Protein AF-A0A1Y4GI87-F1 (afdb_monomer_lite)

Structure (mmCIF, N/CA/C/O backbone):
data_AF-A0A1Y4GI87-F1
#
_entry.id   AF-A0A1Y4GI87-F1
#
loop_
_atom_site.group_PDB
_atom_site.id
_atom_site.type_symbol
_atom_site.label_atom_id
_atom_site.label_alt_id
_atom_site.label_comp_id
_atom_site.label_asym_id
_atom_site.label_entity_id
_atom_site.label_seq_id
_atom_site.pdbx_PDB_ins_code
_atom_site.Cartn_x
_atom_site.Cartn_y
_atom_site.Cartn_z
_atom_site.occupancy
_atom_site.B_iso_or_equiv
_atom_site.auth_seq_id
_atom_site.auth_comp_id
_atom_site.auth_asym_id
_atom_site.auth_atom_id
_atom_site.pdbx_PDB_model_num
ATOM 1 N N . MET A 1 1 ? 3.270 9.622 5.397 1.00 41.66 1 MET A N 1
ATOM 2 C CA . MET A 1 1 ? 4.697 9.479 5.051 1.00 41.66 1 MET A CA 1
ATOM 3 C C . MET A 1 1 ? 4.904 8.018 4.703 1.00 41.66 1 MET A C 1
ATOM 5 O O . MET A 1 1 ? 4.456 7.186 5.482 1.00 41.66 1 MET A O 1
ATOM 9 N N . GLY A 1 2 ? 5.412 7.729 3.503 1.00 67.06 2 GLY A N 1
ATOM 10 C CA . GLY A 1 2 ? 5.693 6.365 3.038 1.00 67.06 2 GLY A CA 1
ATOM 11 C C . GLY A 1 2 ? 7.068 5.873 3.498 1.00 67.06 2 GLY A C 1
ATOM 12 O O . GLY A 1 2 ? 7.765 6.588 4.218 1.00 67.06 2 GLY A O 1
ATOM 13 N N . LEU A 1 3 ? 7.446 4.663 3.084 1.00 79.88 3 LEU A N 1
ATOM 14 C CA . LEU A 1 3 ? 8.786 4.113 3.308 1.00 79.88 3 LEU A CA 1
ATOM 15 C C . LEU A 1 3 ? 9.835 4.938 2.546 1.00 79.88 3 LEU A C 1
ATOM 17 O O . LEU A 1 3 ? 9.599 5.334 1.406 1.00 79.88 3 LEU A O 1
ATOM 21 N N . SER A 1 4 ? 10.995 5.187 3.157 1.00 90.56 4 SER A N 1
ATOM 22 C CA . SER A 1 4 ? 12.148 5.744 2.434 1.00 90.56 4 SER A CA 1
ATOM 23 C C . SER A 1 4 ? 12.842 4.675 1.582 1.00 90.56 4 SER A C 1
ATOM 25 O O . SER A 1 4 ? 12.773 3.486 1.896 1.00 90.56 4 SER A O 1
ATOM 27 N N . GLN A 1 5 ? 13.582 5.091 0.547 1.00 89.06 5 GLN A N 1
ATOM 28 C CA . GLN A 1 5 ? 14.381 4.182 -0.293 1.00 89.06 5 GLN A CA 1
ATOM 29 C C . GLN A 1 5 ? 15.368 3.337 0.530 1.00 89.06 5 GLN A C 1
ATOM 31 O O . GLN A 1 5 ? 15.582 2.167 0.225 1.00 89.06 5 GLN A O 1
ATOM 36 N N . THR A 1 6 ? 15.953 3.910 1.590 1.00 91.69 6 THR A N 1
ATOM 37 C CA . THR A 1 6 ? 16.860 3.191 2.498 1.00 91.69 6 THR A CA 1
ATOM 38 C C . THR A 1 6 ? 16.131 2.071 3.228 1.00 91.69 6 THR A C 1
ATOM 40 O O . THR A 1 6 ? 16.576 0.931 3.187 1.00 91.69 6 THR A O 1
ATOM 43 N N . GLN A 1 7 ? 14.978 2.377 3.828 1.00 88.25 7 GLN A N 1
ATOM 44 C CA . GLN A 1 7 ? 14.168 1.393 4.553 1.00 88.25 7 GLN A CA 1
ATOM 45 C C . GLN A 1 7 ? 13.640 0.300 3.622 1.00 88.25 7 GLN A C 1
ATOM 47 O O . GLN A 1 7 ? 13.642 -0.872 3.981 1.00 88.25 7 GLN A O 1
ATOM 52 N N . LEU A 1 8 ? 13.211 0.668 2.411 1.00 89.50 8 LEU A N 1
ATOM 53 C CA . LEU A 1 8 ? 12.772 -0.302 1.412 1.00 89.50 8 LEU A CA 1
ATOM 54 C C . LEU A 1 8 ? 13.924 -1.226 0.992 1.00 89.50 8 LEU A C 1
ATOM 56 O O . LEU A 1 8 ? 13.728 -2.433 0.870 1.00 89.50 8 LEU A O 1
ATOM 60 N N . GLY A 1 9 ? 15.128 -0.668 0.837 1.00 90.88 9 GLY A N 1
ATOM 61 C CA . GLY A 1 9 ? 16.345 -1.430 0.581 1.00 90.88 9 GLY A CA 1
ATOM 62 C C . GLY A 1 9 ? 16.645 -2.435 1.692 1.00 90.88 9 GLY A C 1
ATOM 63 O O . GLY A 1 9 ? 16.807 -3.620 1.413 1.00 90.88 9 GLY A O 1
ATOM 64 N N . GLU A 1 10 ? 16.629 -1.984 2.948 1.00 91.25 10 GLU A N 1
ATOM 65 C CA . GLU A 1 10 ? 16.856 -2.825 4.130 1.00 91.25 10 GLU A CA 1
ATOM 66 C C . GLU A 1 10 ? 15.857 -3.988 4.218 1.00 91.25 10 GLU A C 1
ATOM 68 O O . GLU A 1 10 ? 16.267 -5.131 4.417 1.00 91.25 10 GLU A O 1
ATOM 73 N N . ILE A 1 11 ? 14.562 -3.727 3.999 1.00 88.38 11 ILE A N 1
ATOM 74 C CA . ILE A 1 11 ? 13.509 -4.758 4.018 1.00 88.38 11 ILE A CA 1
ATOM 75 C C . ILE A 1 11 ? 13.725 -5.800 2.910 1.00 88.38 11 ILE A C 1
ATOM 77 O O . ILE A 1 11 ? 13.496 -6.992 3.117 1.00 88.38 11 ILE A O 1
ATOM 81 N N . LEU A 1 12 ? 14.162 -5.363 1.728 1.00 88.56 12 LEU A N 1
ATOM 82 C CA . LEU A 1 12 ? 14.378 -6.231 0.568 1.00 88.56 12 LEU A CA 1
ATOM 83 C C . LEU A 1 12 ? 15.759 -6.903 0.556 1.00 88.56 12 LEU A C 1
ATOM 85 O O . LEU A 1 12 ? 16.026 -7.711 -0.333 1.00 88.56 12 LEU A O 1
ATOM 89 N N . GLY A 1 13 ? 16.634 -6.591 1.518 1.00 91.25 13 GLY A N 1
ATOM 90 C CA . GLY A 1 13 ? 18.013 -7.082 1.538 1.00 91.25 13 GLY A CA 1
ATOM 91 C C . GLY A 1 13 ? 18.863 -6.526 0.390 1.00 91.25 13 GLY A C 1
ATOM 92 O O . GLY A 1 13 ? 19.770 -7.199 -0.093 1.00 91.25 13 GLY A O 1
ATOM 93 N N . THR A 1 14 ? 18.558 -5.312 -0.071 1.00 91.62 14 THR A N 1
ATOM 94 C CA . THR A 1 14 ? 19.268 -4.611 -1.148 1.00 91.62 14 THR A CA 1
ATOM 95 C C . THR A 1 14 ? 19.759 -3.237 -0.686 1.00 91.62 14 THR A C 1
ATOM 97 O O . THR A 1 14 ? 19.551 -2.822 0.451 1.00 91.62 14 THR A O 1
ATOM 100 N N . THR A 1 15 ? 20.440 -2.502 -1.564 1.00 93.06 15 THR A N 1
ATOM 101 C CA . THR A 1 15 ? 20.952 -1.161 -1.244 1.00 93.06 15 THR A CA 1
ATOM 102 C C . THR A 1 15 ? 19.967 -0.067 -1.651 1.00 93.06 15 THR A C 1
ATOM 104 O O . THR A 1 15 ? 19.242 -0.215 -2.635 1.00 93.06 15 THR A O 1
ATOM 107 N N . GLN A 1 16 ? 20.006 1.079 -0.961 1.00 94.50 16 GLN A N 1
ATOM 108 C CA . GLN A 1 16 ? 19.269 2.291 -1.355 1.00 94.50 16 GLN A CA 1
ATOM 109 C C . GLN A 1 16 ? 19.515 2.652 -2.832 1.00 94.50 16 GLN A C 1
ATOM 111 O O . GLN A 1 16 ? 18.583 2.985 -3.558 1.00 94.50 16 GLN A O 1
ATOM 116 N N . ASN A 1 17 ? 20.763 2.538 -3.298 1.00 94.19 17 ASN A N 1
ATOM 117 C CA . ASN A 1 17 ? 21.133 2.830 -4.682 1.00 94.19 17 ASN A CA 1
ATOM 118 C C . ASN A 1 17 ? 20.463 1.872 -5.682 1.00 94.19 17 ASN A C 1
ATOM 120 O O . ASN A 1 17 ? 20.106 2.281 -6.783 1.00 94.19 17 ASN A O 1
ATOM 124 N N . THR A 1 18 ? 20.262 0.605 -5.310 1.00 91.88 18 THR A N 1
ATOM 125 C CA . THR A 1 18 ? 19.517 -0.352 -6.140 1.00 91.88 18 THR A CA 1
ATOM 126 C C . THR A 1 18 ? 18.056 0.074 -6.278 1.00 91.88 18 THR A C 1
ATOM 128 O O . THR A 1 18 ? 17.543 0.106 -7.392 1.00 91.88 18 THR A O 1
ATOM 131 N N . VAL A 1 19 ? 17.418 0.477 -5.173 1.00 91.75 19 VAL A N 1
ATOM 132 C CA . VAL A 1 19 ? 16.037 0.991 -5.176 1.00 91.75 19 VAL A CA 1
ATOM 133 C C . VAL A 1 19 ? 15.923 2.249 -6.038 1.00 91.75 19 VAL A C 1
ATOM 135 O O . VAL A 1 19 ? 15.063 2.316 -6.909 1.00 91.75 19 VAL A O 1
ATOM 138 N N . TRP A 1 20 ? 16.846 3.203 -5.879 1.00 94.00 20 TRP A N 1
ATOM 139 C CA . TRP A 1 20 ?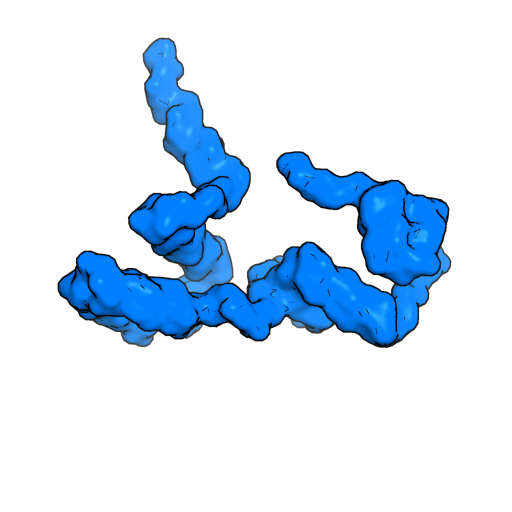 16.896 4.408 -6.710 1.00 94.00 20 TRP A CA 1
ATOM 140 C C . TRP A 1 20 ? 17.006 4.077 -8.206 1.00 94.00 20 TRP A C 1
ATOM 142 O O . TRP A 1 20 ? 16.341 4.696 -9.034 1.00 94.00 20 TRP A O 1
ATOM 152 N N . ARG A 1 21 ? 17.817 3.075 -8.573 1.00 93.00 21 ARG A N 1
ATOM 153 C CA . ARG A 1 21 ? 17.943 2.625 -9.969 1.00 93.00 21 ARG A CA 1
ATOM 154 C C . ARG A 1 21 ? 16.646 2.035 -10.516 1.00 93.00 21 ARG A C 1
ATOM 156 O O . ARG A 1 21 ? 16.383 2.242 -11.697 1.00 93.00 21 ARG A O 1
ATOM 163 N N . TRP A 1 22 ? 15.868 1.329 -9.695 1.00 92.50 22 TRP A N 1
ATOM 164 C CA . TRP A 1 22 ? 14.550 0.824 -10.087 1.00 92.50 22 TRP A CA 1
ATOM 165 C C . TRP A 1 22 ? 13.566 1.965 -10.340 1.00 92.50 22 TRP A C 1
ATOM 167 O O . TRP A 1 22 ? 12.915 1.983 -11.374 1.00 92.50 22 TRP A O 1
ATOM 177 N N . GLU A 1 23 ? 13.517 2.956 -9.449 1.00 87.50 23 GLU A N 1
ATOM 178 C CA . GLU A 1 23 ? 12.613 4.112 -9.574 1.00 87.50 23 GLU A CA 1
ATOM 179 C C . GLU A 1 23 ? 12.956 5.050 -10.742 1.00 87.50 23 GLU A C 1
ATOM 181 O O . GLU A 1 23 ? 12.132 5.861 -11.146 1.00 87.50 23 GLU A O 1
ATOM 186 N N . ASN A 1 24 ? 14.182 4.967 -11.263 1.00 90.31 24 ASN A N 1
ATOM 187 C CA . ASN A 1 24 ? 14.659 5.773 -12.390 1.00 90.31 24 ASN A CA 1
ATOM 188 C C . ASN A 1 24 ? 14.780 4.955 -13.688 1.00 90.31 24 ASN A C 1
ATOM 190 O O . ASN A 1 24 ? 15.544 5.346 -14.576 1.00 90.31 24 ASN A O 1
ATOM 194 N N . ASP A 1 25 ? 14.121 3.792 -13.764 1.00 87.69 25 ASP A N 1
ATOM 195 C CA . ASP A 1 25 ? 14.097 2.897 -14.931 1.00 87.69 25 ASP A CA 1
ATOM 196 C C . ASP A 1 25 ? 15.493 2.492 -15.443 1.00 87.69 25 ASP A C 1
ATOM 198 O O . ASP A 1 25 ? 15.699 2.173 -16.615 1.00 87.69 25 ASP A O 1
ATOM 202 N N . ARG A 1 26 ? 16.506 2.517 -14.568 1.00 91.56 26 ARG A N 1
ATOM 203 C CA . ARG A 1 26 ? 17.892 2.178 -14.931 1.00 91.56 26 ARG A CA 1
ATOM 204 C C . ARG A 1 26 ? 18.115 0.678 -14.957 1.00 91.56 26 ARG A C 1
ATOM 206 O O . ARG A 1 26 ? 18.953 0.197 -15.714 1.00 91.56 26 ARG A O 1
ATOM 213 N N . ILE A 1 27 ? 17.432 -0.031 -14.065 1.00 90.00 27 ILE A N 1
ATOM 214 C CA . ILE A 1 27 ? 17.486 -1.482 -13.897 1.00 90.00 27 ILE A CA 1
ATOM 215 C C . ILE A 1 27 ? 16.079 -1.937 -13.521 1.00 90.00 27 ILE A C 1
ATOM 217 O O . ILE A 1 27 ? 15.395 -1.249 -12.769 1.00 90.00 27 ILE A O 1
ATOM 221 N N . THR A 1 28 ? 15.665 -3.106 -13.993 1.00 87.94 28 THR A N 1
ATOM 222 C CA . THR A 1 28 ? 14.409 -3.732 -13.574 1.00 87.94 28 THR A CA 1
ATOM 223 C C . THR A 1 28 ? 14.686 -4.731 -12.444 1.00 87.94 28 THR A C 1
ATOM 225 O O . THR A 1 28 ? 15.641 -5.504 -12.558 1.00 87.94 28 THR A O 1
ATOM 228 N N . PRO A 1 29 ? 13.900 -4.738 -11.352 1.00 89.75 29 PRO A N 1
ATOM 229 C CA . PRO A 1 29 ? 13.992 -5.787 -10.339 1.00 89.75 29 PRO A CA 1
ATOM 230 C C . PRO A 1 29 ? 13.681 -7.166 -10.942 1.00 89.75 29 PRO A C 1
ATOM 232 O O . PRO A 1 29 ? 12.938 -7.277 -11.918 1.00 89.75 29 PRO A O 1
ATOM 235 N N . ASP A 1 30 ? 14.239 -8.222 -10.359 1.00 91.31 30 ASP A N 1
ATOM 236 C CA . ASP A 1 30 ? 13.869 -9.600 -10.685 1.00 91.31 30 ASP A CA 1
ATOM 237 C C . ASP A 1 30 ? 12.448 -9.931 -10.195 1.00 91.31 30 ASP A C 1
ATOM 239 O O . ASP A 1 30 ? 11.829 -9.170 -9.443 1.00 91.31 30 ASP A O 1
ATOM 243 N N . ASP A 1 31 ? 11.909 -11.065 -10.634 1.00 89.81 31 ASP A N 1
ATOM 244 C CA . ASP A 1 31 ? 10.511 -11.414 -10.385 1.00 89.81 31 ASP A CA 1
ATOM 245 C C . ASP A 1 31 ? 10.216 -11.708 -8.904 1.00 89.81 31 ASP A C 1
ATOM 247 O O . ASP A 1 31 ? 9.162 -11.302 -8.403 1.00 89.81 31 ASP A O 1
ATOM 251 N N . ASP A 1 32 ? 11.158 -12.304 -8.164 1.00 89.88 32 ASP A N 1
ATOM 252 C CA . ASP A 1 32 ? 11.040 -12.485 -6.712 1.00 89.88 32 ASP A CA 1
ATOM 253 C C . ASP A 1 32 ? 11.011 -11.133 -5.989 1.00 89.88 32 ASP A C 1
ATOM 255 O O . ASP A 1 32 ? 10.199 -10.905 -5.084 1.00 89.88 32 ASP A O 1
ATOM 259 N N . THR A 1 33 ? 11.857 -10.193 -6.412 1.00 92.12 33 THR A N 1
ATOM 260 C CA . THR A 1 33 ? 11.863 -8.829 -5.878 1.00 92.12 33 THR A CA 1
ATOM 261 C C . THR A 1 33 ? 10.565 -8.085 -6.200 1.00 92.12 33 THR A C 1
ATOM 263 O O . THR A 1 33 ? 10.011 -7.431 -5.315 1.00 92.12 33 THR A O 1
ATOM 266 N N . LYS A 1 34 ? 10.014 -8.216 -7.415 1.00 89.69 34 LYS A N 1
ATOM 267 C CA . LYS A 1 34 ? 8.701 -7.640 -7.773 1.00 89.69 34 LYS A CA 1
ATOM 268 C C . LYS A 1 34 ? 7.574 -8.204 -6.908 1.00 89.69 34 LYS A C 1
ATOM 270 O O . LYS A 1 34 ? 6.702 -7.451 -6.477 1.00 89.69 34 LYS A O 1
ATOM 275 N N . LEU A 1 35 ? 7.588 -9.506 -6.615 1.00 87.81 35 LEU A N 1
ATOM 276 C CA . LEU A 1 35 ? 6.604 -10.133 -5.728 1.00 87.81 35 LEU A CA 1
ATOM 277 C C . LEU A 1 35 ? 6.670 -9.561 -4.309 1.00 87.81 35 LEU A C 1
ATOM 279 O O . LEU A 1 35 ? 5.630 -9.223 -3.739 1.00 87.81 35 LEU A O 1
ATOM 283 N N . LYS A 1 36 ? 7.878 -9.398 -3.762 1.00 87.56 36 LYS A N 1
ATOM 284 C CA . LYS A 1 36 ? 8.084 -8.795 -2.437 1.00 87.56 36 LYS A CA 1
ATOM 285 C C . LYS A 1 36 ? 7.681 -7.323 -2.413 1.00 87.56 36 LYS A C 1
ATOM 287 O O . LYS A 1 36 ? 7.004 -6.896 -1.484 1.00 87.56 36 LYS A O 1
ATOM 292 N N . LEU A 1 37 ? 8.035 -6.557 -3.447 1.00 87.62 37 LEU A N 1
ATOM 293 C CA . LEU A 1 37 ? 7.604 -5.165 -3.609 1.00 87.62 37 LEU A CA 1
ATOM 294 C C . LEU A 1 37 ? 6.079 -5.056 -3.610 1.00 87.62 37 LEU A C 1
ATOM 296 O O . LEU A 1 37 ? 5.525 -4.233 -2.887 1.00 87.62 37 LEU A O 1
ATOM 300 N N . ALA A 1 38 ? 5.398 -5.925 -4.359 1.00 85.25 38 ALA A N 1
ATOM 301 C CA . ALA A 1 38 ? 3.942 -5.954 -4.422 1.00 85.25 38 ALA A CA 1
ATOM 302 C C . ALA A 1 38 ? 3.319 -6.211 -3.040 1.00 85.25 38 ALA A C 1
ATOM 304 O O . ALA A 1 38 ? 2.344 -5.563 -2.671 1.00 85.25 38 ALA A O 1
ATOM 305 N N . GLN A 1 39 ? 3.913 -7.101 -2.242 1.00 82.06 39 GLN A N 1
ATOM 306 C CA . GLN A 1 39 ? 3.470 -7.372 -0.872 1.00 82.06 39 GLN A CA 1
ATOM 307 C C . GLN A 1 39 ? 3.719 -6.189 0.074 1.00 82.06 39 GLN A C 1
ATOM 309 O O . GLN A 1 39 ? 2.808 -5.781 0.788 1.00 82.06 39 GLN A O 1
ATOM 314 N N . ILE A 1 40 ? 4.925 -5.611 0.06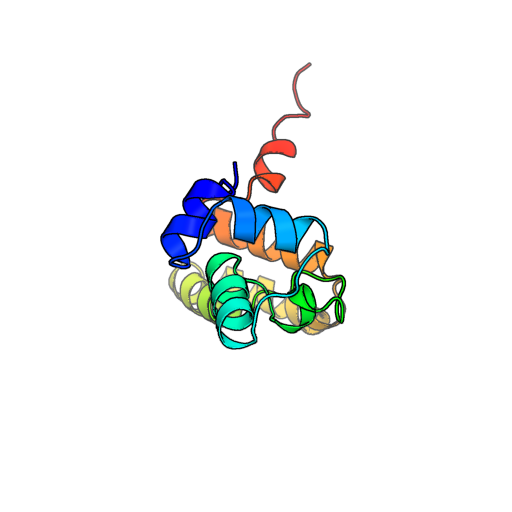2 1.00 82.81 40 ILE A N 1
ATOM 315 C CA . ILE A 1 40 ? 5.311 -4.491 0.942 1.00 82.81 40 ILE A CA 1
ATOM 316 C C . ILE A 1 40 ? 4.464 -3.248 0.653 1.00 82.81 40 ILE A C 1
ATOM 318 O O . ILE A 1 40 ? 4.035 -2.553 1.573 1.00 82.81 40 ILE A O 1
ATOM 322 N N . LEU A 1 41 ? 4.220 -2.972 -0.628 1.00 80.62 41 LEU A N 1
ATOM 323 C CA . LEU A 1 41 ? 3.441 -1.823 -1.085 1.00 80.62 41 LEU A CA 1
ATOM 324 C C . LEU A 1 41 ? 1.933 -2.112 -1.121 1.00 80.62 41 LEU A C 1
ATOM 326 O O . LEU A 1 41 ? 1.148 -1.201 -1.370 1.00 80.62 41 LEU A O 1
ATOM 330 N N . ASN A 1 42 ? 1.528 -3.356 -0.841 1.00 73.88 42 ASN A N 1
ATOM 331 C CA . ASN A 1 42 ? 0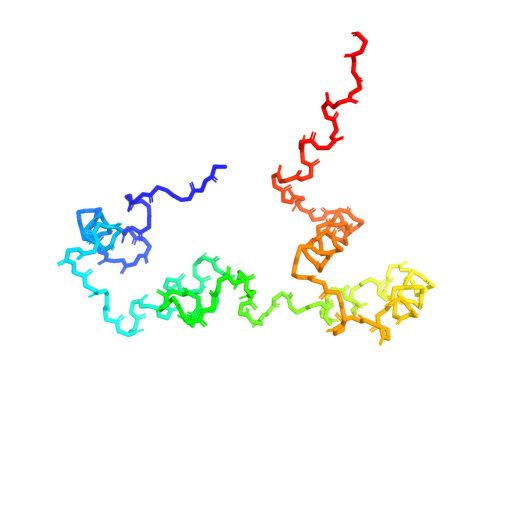.149 -3.836 -0.884 1.00 73.88 42 ASN A CA 1
ATOM 332 C C . ASN A 1 42 ? -0.558 -3.534 -2.224 1.00 73.88 42 ASN A C 1
ATOM 334 O O . ASN A 1 42 ? -1.702 -3.080 -2.264 1.00 73.88 42 ASN A O 1
ATOM 338 N N . VAL A 1 43 ? 0.136 -3.796 -3.331 1.00 78.25 43 VAL A N 1
ATOM 339 C CA . VAL A 1 43 ? -0.343 -3.622 -4.712 1.00 78.25 43 VAL A CA 1
ATOM 340 C C . VAL A 1 43 ? -0.254 -4.937 -5.480 1.00 78.25 43 VAL A C 1
ATOM 342 O O . VAL A 1 43 ? 0.375 -5.899 -5.036 1.00 78.25 43 VAL A O 1
ATOM 345 N N . SER A 1 44 ? -0.889 -5.012 -6.647 1.00 80.81 44 SER A N 1
ATOM 346 C CA . SER A 1 44 ? -0.705 -6.148 -7.548 1.00 80.81 44 SER A CA 1
ATOM 347 C C . SER A 1 44 ? 0.655 -6.080 -8.256 1.00 80.81 44 SER A C 1
ATOM 349 O O . SER A 1 44 ? 1.222 -5.011 -8.471 1.00 80.81 44 SER A O 1
ATOM 351 N N . VAL A 1 45 ? 1.192 -7.238 -8.651 1.00 83.56 45 VAL A N 1
ATOM 352 C CA . VAL A 1 45 ? 2.401 -7.275 -9.495 1.00 83.56 45 VAL A CA 1
ATOM 353 C C . VAL A 1 45 ? 2.113 -6.651 -10.866 1.00 83.56 45 VAL A C 1
ATOM 355 O O . VAL A 1 45 ? 2.966 -5.954 -11.397 1.00 83.56 45 VAL A O 1
ATOM 358 N N . ALA A 1 46 ? 0.893 -6.824 -11.386 1.00 79.44 46 ALA A N 1
ATOM 359 C CA . ALA A 1 46 ? 0.430 -6.186 -12.620 1.00 79.44 46 ALA A CA 1
ATOM 360 C C . ALA A 1 46 ? 0.500 -4.649 -12.545 1.00 79.44 46 ALA A C 1
ATOM 362 O O . ALA A 1 46 ? 0.941 -4.011 -13.495 1.00 79.44 46 ALA A O 1
ATOM 363 N N . TYR A 1 47 ? 0.158 -4.060 -11.391 1.00 79.75 47 TYR A N 1
ATOM 364 C CA . TYR A 1 47 ? 0.332 -2.625 -11.144 1.00 79.75 47 TYR A CA 1
ATOM 365 C C . TYR A 1 47 ? 1.812 -2.214 -11.211 1.00 79.75 47 TYR A C 1
ATOM 367 O O . TYR A 1 47 ? 2.151 -1.237 -11.868 1.00 79.75 47 TYR A O 1
ATOM 375 N N . LEU A 1 48 ? 2.722 -2.991 -10.607 1.00 82.19 48 LEU A N 1
ATOM 376 C CA . LEU A 1 48 ? 4.168 -2.722 -10.698 1.00 82.19 48 LEU A CA 1
ATOM 377 C C . LEU A 1 48 ? 4.727 -2.861 -12.120 1.00 82.19 48 LEU A C 1
ATOM 379 O O . LEU A 1 48 ? 5.749 -2.260 -12.433 1.00 82.19 48 LEU A O 1
ATOM 383 N N . MET A 1 49 ? 4.087 -3.673 -12.959 1.00 82.38 49 MET A N 1
ATOM 384 C CA . MET A 1 49 ? 4.468 -3.872 -14.358 1.00 82.38 49 MET A CA 1
ATOM 385 C C . MET A 1 49 ? 3.838 -2.841 -15.307 1.00 82.38 49 MET A C 1
ATOM 387 O O . MET A 1 49 ? 4.142 -2.862 -16.495 1.00 82.38 49 MET A O 1
ATOM 391 N N . GLY A 1 50 ? 2.989 -1.938 -14.804 1.00 75.75 50 GLY A N 1
ATOM 392 C CA . GLY A 1 50 ? 2.298 -0.942 -15.625 1.00 75.75 50 GLY A CA 1
ATOM 393 C C . GLY A 1 50 ? 1.163 -1.520 -16.476 1.00 75.75 50 GLY A C 1
ATOM 394 O O . GLY A 1 50 ? 0.701 -0.866 -17.403 1.00 75.75 50 GLY A O 1
ATOM 395 N N . GLU A 1 51 ? 0.698 -2.738 -16.178 1.00 70.12 51 GLU A N 1
ATOM 396 C CA . GLU A 1 51 ? -0.438 -3.358 -16.877 1.00 70.12 51 GLU A CA 1
ATOM 397 C C . GLU A 1 51 ? -1.794 -2.846 -16.365 1.00 70.12 51 GLU A C 1
ATOM 399 O O . GLU A 1 51 ? -2.833 -3.126 -16.962 1.00 70.12 51 GLU A O 1
ATOM 404 N N . ASN A 1 52 ? -1.807 -2.113 -15.247 1.00 60.38 52 ASN A N 1
ATOM 405 C CA . ASN A 1 52 ? -3.018 -1.570 -14.646 1.00 60.38 52 ASN A CA 1
ATOM 406 C C . ASN A 1 52 ? -2.712 -0.242 -13.930 1.00 60.38 52 ASN A C 1
ATOM 408 O O . ASN A 1 52 ? -1.890 -0.228 -13.017 1.00 60.38 52 ASN A O 1
ATOM 412 N N . ASP A 1 53 ? -3.395 0.848 -14.296 1.00 56.34 53 ASP A N 1
ATOM 413 C CA . ASP A 1 53 ? -3.250 2.170 -13.645 1.00 56.34 53 ASP A CA 1
ATOM 414 C C . ASP A 1 53 ? -3.919 2.227 -12.261 1.00 56.34 53 ASP A C 1
ATOM 416 O O . ASP A 1 53 ? -3.710 3.148 -11.467 1.00 56.34 53 ASP A O 1
ATOM 420 N N . SER A 1 54 ? -4.743 1.228 -11.954 1.00 50.38 54 SER A N 1
ATOM 421 C CA . SER A 1 54 ? -5.467 1.140 -10.697 1.00 50.38 54 SER A CA 1
ATOM 422 C C . SER A 1 54 ? -4.644 0.413 -9.638 1.00 50.38 54 SER A C 1
ATOM 424 O O . SER A 1 54 ? -4.207 -0.724 -9.840 1.00 50.38 54 SER A O 1
ATOM 426 N N . LEU A 1 55 ? -4.477 1.052 -8.474 1.00 56.31 55 LEU A N 1
ATOM 427 C CA . LEU A 1 55 ? -3.960 0.449 -7.241 1.00 56.31 55 LEU A CA 1
ATOM 428 C C . LEU A 1 55 ? -4.943 -0.619 -6.738 1.00 56.31 55 LEU A C 1
ATOM 430 O O . LEU A 1 55 ? -5.587 -0.442 -5.707 1.00 56.31 55 LEU A O 1
ATOM 434 N N . THR A 1 56 ? -5.097 -1.728 -7.457 1.00 51.28 56 THR A N 1
ATOM 435 C CA . THR A 1 56 ? -5.876 -2.870 -6.984 1.00 51.28 56 THR A CA 1
ATOM 436 C C . THR A 1 56 ? -5.062 -3.543 -5.879 1.00 51.28 56 THR A C 1
ATOM 438 O O . THR A 1 56 ? -3.998 -4.104 -6.185 1.00 51.28 56 THR A O 1
ATOM 441 N N . PRO A 1 57 ? -5.494 -3.500 -4.606 1.00 54.31 57 PRO A N 1
ATOM 442 C CA . PRO A 1 57 ? -4.777 -4.183 -3.542 1.00 54.31 57 PRO A CA 1
ATOM 443 C C . PRO A 1 57 ? -4.779 -5.680 -3.848 1.00 54.31 57 PRO A C 1
ATOM 445 O O . PRO A 1 57 ? -5.835 -6.258 -4.121 1.00 54.31 57 PRO A O 1
ATOM 448 N N . LYS A 1 58 ? -3.605 -6.321 -3.834 1.00 44.50 58 LYS A N 1
ATOM 449 C CA . LYS A 1 58 ? -3.521 -7.778 -3.979 1.00 44.50 58 LYS A CA 1
ATOM 450 C C . LYS A 1 58 ? -4.205 -8.390 -2.753 1.00 44.50 58 LYS A C 1
ATOM 452 O O . LYS A 1 58 ? -3.878 -8.032 -1.627 1.00 44.50 58 LYS A O 1
ATOM 457 N N . GLY A 1 59 ? -5.215 -9.225 -2.992 1.00 56.91 59 GLY A N 1
ATOM 458 C CA . GLY A 1 59 ? -6.134 -9.720 -1.968 1.00 56.91 59 GLY A CA 1
ATOM 459 C C . GLY A 1 59 ? -5.438 -10.253 -0.713 1.00 56.91 59 GLY A C 1
ATOM 460 O O . GLY A 1 59 ? -4.657 -11.191 -0.797 1.00 56.91 59 GLY A O 1
ATOM 461 N N . GLU A 1 60 ? -5.771 -9.620 0.414 1.00 44.44 60 GLU A N 1
ATOM 462 C CA . GLU A 1 60 ? -5.843 -10.165 1.786 1.00 44.44 60 GLU A CA 1
ATOM 463 C C . GLU A 1 60 ? -6.419 -9.118 2.771 1.00 44.44 60 GLU A C 1
ATOM 465 O O . GLU A 1 60 ? -6.940 -9.471 3.829 1.00 44.44 60 GLU A O 1
ATOM 470 N N . ASN A 1 61 ? -6.498 -7.847 2.350 1.00 51.28 61 ASN A N 1
ATOM 471 C CA . ASN A 1 61 ? -7.481 -6.866 2.835 1.00 51.28 61 ASN A CA 1
ATOM 472 C C . ASN A 1 61 ? -8.761 -6.907 1.981 1.00 51.28 61 ASN A C 1
ATOM 474 O O . ASN A 1 61 ? -9.272 -5.872 1.555 1.00 51.28 61 ASN A O 1
ATOM 478 N N . SER A 1 62 ? -9.235 -8.113 1.651 1.00 59.47 62 SER A N 1
ATOM 479 C CA . SER A 1 62 ? -10.448 -8.283 0.856 1.00 59.47 62 SER A CA 1
ATOM 480 C C . SER A 1 62 ? -11.605 -7.617 1.585 1.00 59.47 62 SER A C 1
ATOM 482 O O . SER A 1 62 ? -11.812 -7.852 2.777 1.00 59.47 62 SER A O 1
ATOM 484 N N . ILE A 1 63 ? -12.370 -6.806 0.866 1.00 60.66 63 ILE A N 1
ATOM 485 C CA . ILE A 1 63 ? -13.613 -6.204 1.354 1.00 60.66 63 ILE A CA 1
ATOM 486 C C . ILE A 1 63 ? -14.495 -7.262 2.034 1.00 60.66 63 ILE A C 1
ATOM 488 O O . ILE A 1 63 ? -15.113 -6.965 3.045 1.00 60.66 63 ILE A O 1
ATOM 492 N N . ASP A 1 64 ? -14.460 -8.519 1.579 1.00 62.09 64 ASP A N 1
ATOM 493 C CA . ASP A 1 64 ? -15.101 -9.675 2.221 1.00 62.09 64 ASP A CA 1
ATOM 494 C C . ASP A 1 64 ? -14.707 -9.905 3.683 1.00 62.09 64 ASP A C 1
ATOM 496 O O . ASP A 1 64 ? -15.559 -10.206 4.522 1.00 62.09 64 ASP A O 1
ATOM 500 N N . LYS A 1 65 ? -13.425 -9.744 4.020 1.00 65.69 65 LYS A N 1
ATOM 501 C CA . LYS A 1 65 ? -12.931 -9.877 5.393 1.00 65.69 65 LYS A CA 1
ATOM 502 C C . LYS A 1 65 ? -13.441 -8.724 6.252 1.00 65.69 65 LYS A C 1
ATOM 504 O O . LYS A 1 65 ? -13.920 -8.947 7.358 1.00 65.69 65 LYS A O 1
ATOM 509 N N . MET A 1 66 ? -13.429 -7.509 5.707 1.00 66.12 66 MET A N 1
ATOM 510 C CA . MET A 1 66 ? -13.934 -6.323 6.400 1.00 66.12 66 MET A CA 1
ATOM 511 C C . MET A 1 66 ? -15.467 -6.339 6.550 1.00 66.12 66 MET A C 1
ATOM 513 O O . MET A 1 66 ? -15.989 -5.929 7.580 1.00 66.12 66 MET A O 1
ATOM 517 N N . LEU A 1 67 ? -16.193 -6.867 5.560 1.00 65.25 67 LEU A N 1
ATOM 518 C CA . LEU A 1 67 ? -17.637 -7.113 5.609 1.00 65.25 67 LEU A CA 1
ATOM 519 C C . LEU A 1 67 ? -17.982 -8.179 6.648 1.00 65.25 67 LEU A C 1
ATOM 521 O O . LEU A 1 67 ? -18.972 -8.039 7.359 1.00 65.25 67 LEU A O 1
ATOM 525 N N . SER A 1 68 ? -17.167 -9.230 6.755 1.00 67.31 68 SER A N 1
ATOM 526 C CA . SER A 1 68 ? -17.347 -10.277 7.766 1.00 67.31 68 SER A CA 1
ATOM 527 C C . SER A 1 68 ? -17.147 -9.733 9.183 1.00 67.31 68 SER A C 1
ATOM 529 O O . SER A 1 68 ? -17.895 -10.094 10.086 1.00 67.31 68 SER A O 1
ATOM 531 N N . GLU A 1 69 ? -16.185 -8.830 9.378 1.00 66.44 69 GLU A N 1
ATOM 532 C CA . GLU A 1 69 ? -15.952 -8.148 10.657 1.00 66.44 69 GLU A CA 1
ATOM 533 C C . GLU A 1 69 ? -17.050 -7.124 10.977 1.00 66.44 69 GLU A C 1
ATOM 535 O O . GLU A 1 69 ? -17.580 -7.122 12.086 1.00 66.44 69 GLU A O 1
ATOM 540 N N . LEU A 1 70 ? -17.461 -6.302 10.004 1.00 68.44 70 LEU A N 1
ATOM 541 C CA . LEU A 1 70 ? -18.603 -5.399 10.165 1.00 68.44 70 LEU A CA 1
ATOM 542 C C . LEU A 1 70 ? -19.886 -6.153 10.498 1.00 68.44 70 LEU A C 1
ATOM 544 O O . LEU A 1 70 ? -20.683 -5.661 11.287 1.00 68.44 70 LEU A O 1
ATOM 548 N N . SER A 1 71 ? -20.070 -7.354 9.947 1.00 70.44 71 SER A N 1
ATOM 549 C CA . SER A 1 71 ? -21.241 -8.183 10.234 1.00 70.44 71 SER A CA 1
ATOM 550 C C . SER A 1 71 ? -21.317 -8.593 11.702 1.00 70.44 71 SER A C 1
ATOM 552 O O . SER A 1 71 ? -22.400 -8.948 12.158 1.00 70.44 71 SER A O 1
ATOM 554 N N . GLN A 1 72 ? -20.198 -8.570 12.432 1.00 72.75 72 GLN A N 1
ATOM 555 C CA . GLN A 1 72 ? -20.178 -8.824 13.873 1.00 72.75 72 GLN A CA 1
ATOM 556 C C . GLN A 1 72 ? -20.432 -7.565 14.708 1.00 72.75 72 GLN A C 1
ATOM 558 O O . GLN A 1 72 ? -20.789 -7.681 15.876 1.00 72.75 72 GLN A O 1
ATOM 563 N N . ILE A 1 73 ? -20.244 -6.378 14.129 1.00 69.12 73 ILE A N 1
ATOM 564 C CA . ILE A 1 73 ? -20.411 -5.089 14.811 1.00 69.12 73 ILE A CA 1
ATOM 565 C C . ILE A 1 73 ? -21.825 -4.546 14.589 1.00 69.12 73 ILE A C 1
ATOM 567 O O . ILE A 1 73 ? -22.485 -4.153 15.545 1.00 69.12 73 ILE A O 1
ATOM 571 N N . ASP A 1 74 ? -22.289 -4.539 13.339 1.00 73.50 74 ASP A N 1
ATOM 572 C CA . ASP A 1 74 ? -23.624 -4.087 12.952 1.00 73.50 74 ASP A CA 1
ATOM 573 C C . ASP A 1 74 ? -24.085 -4.815 11.663 1.00 73.50 74 ASP A C 1
ATOM 575 O O . ASP A 1 74 ? -23.689 -4.450 10.547 1.00 73.50 74 ASP A O 1
ATOM 579 N N . PRO A 1 75 ? -24.921 -5.863 11.795 1.00 69.44 75 PRO A N 1
ATOM 580 C CA . PRO A 1 75 ? -25.451 -6.619 10.660 1.00 69.44 75 PRO A CA 1
ATOM 581 C C . PRO A 1 75 ? -26.301 -5.777 9.695 1.00 69.44 75 PRO A C 1
ATOM 583 O O . PRO A 1 75 ? -26.291 -6.032 8.487 1.00 69.44 75 PRO A O 1
ATOM 586 N N . ASP A 1 76 ? -27.011 -4.761 10.196 1.00 65.81 76 ASP A N 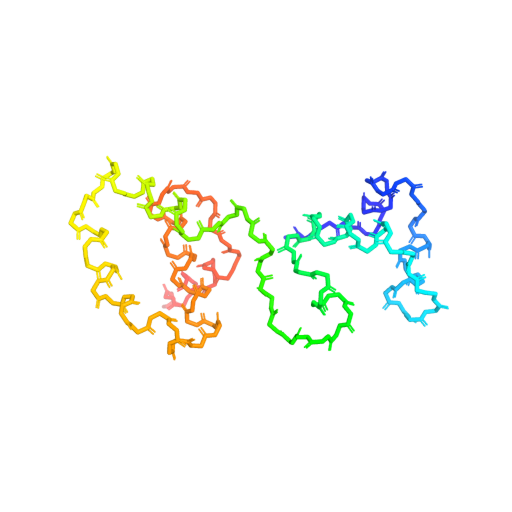1
ATOM 587 C CA . ASP A 1 76 ? -27.858 -3.883 9.381 1.00 65.81 76 ASP A CA 1
ATOM 588 C C . ASP A 1 76 ? -27.013 -2.937 8.522 1.00 65.81 76 ASP A C 1
ATOM 590 O O . ASP A 1 76 ? -27.356 -2.634 7.372 1.00 65.81 76 ASP A O 1
ATOM 594 N N . LEU A 1 77 ? -25.854 -2.516 9.034 1.00 65.94 77 LEU A N 1
ATOM 595 C CA . LEU A 1 77 ? -24.890 -1.740 8.261 1.00 65.94 77 LEU A CA 1
ATOM 596 C C . LEU A 1 77 ? -24.322 -2.553 7.089 1.00 65.94 77 LEU A C 1
ATOM 598 O O . LEU A 1 77 ? -24.184 -2.020 5.988 1.00 65.94 77 LEU A O 1
ATOM 602 N N . VAL A 1 78 ? -24.071 -3.853 7.285 1.00 65.12 78 VAL A N 1
ATOM 603 C CA . VAL A 1 78 ? -23.642 -4.766 6.210 1.00 65.12 78 VAL A CA 1
ATOM 604 C C . VAL A 1 78 ? -24.737 -4.970 5.174 1.00 65.12 78 VAL A C 1
ATOM 606 O O . VAL A 1 78 ? -24.439 -4.962 3.979 1.00 65.12 78 VAL A O 1
ATOM 609 N N . ALA A 1 79 ? -25.994 -5.119 5.594 1.00 62.41 79 ALA A N 1
ATOM 610 C CA . ALA A 1 79 ? -27.123 -5.235 4.674 1.00 62.41 79 ALA A CA 1
ATOM 611 C C . ALA A 1 79 ? -27.269 -3.984 3.792 1.00 62.41 79 ALA A C 1
ATOM 613 O O . ALA A 1 79 ? -27.400 -4.109 2.575 1.00 62.41 79 ALA A O 1
ATOM 614 N N . ARG A 1 80 ? -27.137 -2.784 4.374 1.00 64.44 80 ARG A N 1
ATOM 615 C CA . ARG A 1 80 ? -27.140 -1.501 3.643 1.00 64.44 80 ARG A CA 1
ATOM 616 C C . ARG A 1 80 ? -25.941 -1.343 2.702 1.00 64.44 80 ARG A C 1
ATOM 618 O O . ARG A 1 80 ? -26.061 -0.772 1.616 1.00 64.44 80 ARG A O 1
ATOM 625 N N . PHE A 1 81 ? -24.781 -1.870 3.090 1.00 63.81 81 PHE A N 1
ATOM 626 C CA . PHE A 1 81 ? -23.586 -1.870 2.246 1.00 63.81 81 PHE A CA 1
ATOM 627 C C . PHE A 1 81 ? -23.709 -2.860 1.083 1.00 63.81 81 PHE A C 1
ATOM 629 O O . PHE A 1 81 ? -23.406 -2.510 -0.052 1.00 63.81 81 PHE A O 1
ATOM 636 N N . ARG A 1 82 ? -24.215 -4.076 1.331 1.00 55.56 82 ARG A N 1
ATOM 637 C CA . ARG A 1 82 ? -24.455 -5.100 0.300 1.00 55.56 82 ARG A CA 1
ATOM 638 C C . ARG A 1 82 ? -25.566 -4.712 -0.670 1.00 55.56 82 ARG A C 1
ATOM 640 O O . ARG A 1 82 ? -25.402 -4.955 -1.859 1.00 55.56 82 ARG A O 1
ATOM 647 N N . SER A 1 83 ? -26.628 -4.051 -0.207 1.00 52.34 83 SER A N 1
ATOM 648 C CA . SER A 1 83 ? -27.663 -3.509 -1.101 1.00 52.34 83 SER A CA 1
ATOM 649 C C . SER A 1 83 ? -27.123 -2.391 -2.002 1.00 52.34 83 SER A C 1
ATOM 651 O O . SER A 1 83 ? -27.631 -2.175 -3.095 1.00 52.34 83 SER A O 1
ATOM 653 N N . THR A 1 84 ? -26.063 -1.699 -1.572 1.00 54.34 84 THR A N 1
ATOM 654 C CA . THR A 1 84 ? -25.301 -0.758 -2.415 1.00 54.34 84 THR A CA 1
ATOM 655 C C . THR A 1 84 ? -24.277 -1.502 -3.297 1.00 54.34 84 THR A C 1
ATOM 657 O O . THR A 1 84 ? -23.979 -1.090 -4.417 1.00 54.34 84 THR A O 1
ATOM 660 N N . GLY A 1 85 ? -23.783 -2.647 -2.818 1.00 50.44 85 GLY A N 1
ATOM 661 C CA . GLY A 1 85 ? -22.816 -3.536 -3.458 1.00 50.44 85 GLY A CA 1
ATOM 662 C C . GLY A 1 85 ? -23.351 -4.428 -4.586 1.00 50.44 85 GLY A C 1
ATOM 663 O O . GLY A 1 85 ? -22.539 -4.982 -5.3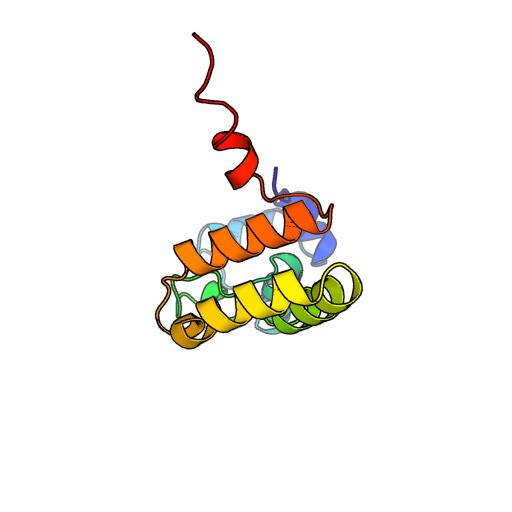22 1.00 50.44 85 GLY A O 1
ATOM 664 N N . GLU A 1 86 ? -24.662 -4.514 -4.833 1.00 53.97 86 GLU A N 1
ATOM 665 C CA . GLU A 1 86 ? -25.168 -5.093 -6.098 1.00 53.97 86 GLU A CA 1
ATOM 666 C C . GLU A 1 86 ? -24.657 -4.322 -7.336 1.00 53.97 86 GLU A C 1
ATOM 668 O O . GLU A 1 86 ? -24.582 -4.876 -8.430 1.00 53.97 86 GLU A O 1
ATOM 673 N N . ASN A 1 87 ? -24.201 -3.075 -7.158 1.00 56.25 87 ASN A N 1
ATOM 674 C CA . ASN A 1 87 ? -23.470 -2.294 -8.159 1.00 56.25 87 ASN A CA 1
ATOM 675 C C . ASN A 1 87 ? -21.967 -2.150 -7.836 1.00 56.25 87 ASN A C 1
ATOM 677 O O . ASN A 1 87 ? -21.303 -1.304 -8.428 1.00 56.25 87 ASN A O 1
ATOM 681 N N . TRP A 1 88 ? -21.388 -2.973 -6.950 1.00 55.81 88 TRP A N 1
ATOM 682 C CA . TRP A 1 88 ? -19.963 -2.894 -6.580 1.00 55.81 88 TRP A CA 1
ATOM 683 C C . TRP A 1 88 ? -19.037 -2.960 -7.800 1.00 55.81 88 TRP A C 1
ATOM 685 O O . TRP A 1 88 ? -18.058 -2.224 -7.904 1.00 55.81 88 TRP A O 1
ATOM 695 N N . SER A 1 89 ? -19.397 -3.802 -8.769 1.00 55.09 89 SER A N 1
ATOM 696 C CA . SER A 1 89 ? -18.689 -3.957 -10.043 1.00 55.09 89 SER A CA 1
ATOM 697 C C . SER A 1 89 ? -18.827 -2.750 -10.982 1.00 55.09 89 SER A C 1
ATOM 699 O O . SER A 1 89 ? -18.075 -2.649 -11.945 1.00 55.09 89 SER A O 1
ATOM 701 N N . ARG A 1 90 ? -19.792 -1.857 -10.730 1.00 58.25 90 ARG A N 1
ATOM 702 C CA . ARG A 1 90 ? -20.069 -0.639 -11.510 1.00 58.25 90 ARG A CA 1
ATOM 703 C C . ARG A 1 90 ? -19.414 0.614 -10.944 1.00 58.25 90 ARG A C 1
ATOM 705 O O . ARG A 1 90 ? -19.316 1.594 -11.675 1.00 58.25 90 ARG A O 1
ATOM 712 N N . PHE A 1 91 ? -18.985 0.588 -9.685 1.00 62.94 91 PHE A N 1
ATOM 713 C CA . PHE A 1 91 ? -18.248 1.700 -9.101 1.00 62.94 91 PHE A CA 1
ATOM 714 C C . PHE A 1 91 ? -16.845 1.800 -9.698 1.00 62.94 91 PHE A C 1
ATOM 716 O O . PHE A 1 91 ? -16.185 0.787 -9.971 1.00 62.94 91 PHE A O 1
ATOM 723 N N . SER A 1 92 ? -16.388 3.033 -9.877 1.00 62.97 92 SER A N 1
ATOM 724 C CA . SER A 1 92 ? -15.008 3.338 -10.226 1.00 62.97 92 SER A CA 1
ATOM 725 C C . SER A 1 92 ? -14.069 2.933 -9.089 1.00 62.97 92 SER A C 1
ATOM 727 O O . SER A 1 92 ? -14.476 2.717 -7.942 1.00 62.97 92 SER A O 1
ATOM 729 N N . ASP A 1 93 ? -12.780 2.829 -9.388 1.00 59.16 93 ASP A N 1
ATOM 730 C CA . ASP A 1 93 ? -11.800 2.467 -8.367 1.00 59.16 93 ASP A CA 1
ATOM 731 C C . ASP A 1 93 ? -11.633 3.561 -7.303 1.00 59.16 93 ASP A C 1
ATOM 733 O O . ASP A 1 93 ? -11.379 3.252 -6.140 1.00 59.16 93 ASP A O 1
ATOM 737 N N . GLU A 1 94 ? -11.887 4.824 -7.651 1.00 60.50 94 GLU A N 1
ATOM 738 C CA . GLU A 1 94 ? -11.939 5.937 -6.697 1.00 60.50 94 GLU A CA 1
ATOM 739 C C . GLU A 1 94 ? -13.101 5.787 -5.705 1.00 60.50 94 GLU A C 1
ATOM 741 O O . GLU A 1 94 ? -12.923 5.963 -4.498 1.00 60.50 94 GLU A O 1
ATOM 746 N N . GLU A 1 95 ? -14.280 5.398 -6.195 1.00 62.22 95 GLU A N 1
ATOM 747 C CA . GLU A 1 95 ? -15.470 5.168 -5.369 1.00 62.22 95 GLU A CA 1
ATOM 748 C C . GLU A 1 95 ? -15.277 3.963 -4.440 1.00 62.22 95 GLU A C 1
ATOM 750 O O . GLU A 1 95 ? -15.583 4.035 -3.247 1.00 62.22 95 GLU A O 1
ATOM 755 N N . LYS A 1 96 ? -14.685 2.873 -4.946 1.00 66.25 96 LYS A N 1
ATOM 756 C CA . LYS A 1 96 ? -14.330 1.702 -4.126 1.00 66.25 96 LYS A CA 1
ATOM 757 C C . LYS A 1 96 ? -13.336 2.068 -3.025 1.00 66.25 96 LYS A C 1
ATOM 759 O O . LYS A 1 96 ? -13.499 1.636 -1.886 1.00 66.25 96 LYS A O 1
ATOM 764 N N . VAL A 1 97 ? -12.329 2.883 -3.338 1.00 63.69 97 VAL A N 1
ATOM 765 C CA . VAL A 1 97 ? -11.343 3.376 -2.365 1.00 63.69 97 VAL A CA 1
ATOM 766 C C . VAL A 1 97 ? -12.002 4.233 -1.284 1.00 63.69 97 VAL A C 1
ATOM 768 O O . VAL A 1 97 ? -11.715 4.037 -0.104 1.00 63.69 97 VAL A O 1
ATOM 771 N N . ALA A 1 98 ? -12.905 5.142 -1.656 1.00 67.50 98 ALA A N 1
ATOM 772 C CA . ALA A 1 98 ? -13.628 5.975 -0.697 1.00 67.50 98 ALA A CA 1
ATOM 773 C C . ALA A 1 98 ? -14.487 5.132 0.263 1.00 67.50 98 ALA A C 1
ATOM 775 O O . ALA A 1 98 ? -14.522 5.395 1.467 1.00 67.50 98 ALA A O 1
ATOM 776 N N . LEU A 1 99 ? -15.126 4.078 -0.254 1.00 69.94 99 LEU A N 1
ATOM 777 C CA . LEU A 1 99 ? -15.897 3.126 0.546 1.00 69.94 99 LEU A CA 1
ATOM 778 C C . LEU A 1 99 ? -15.005 2.334 1.510 1.00 69.94 99 LEU A C 1
ATOM 780 O O . LEU A 1 99 ? -15.347 2.214 2.685 1.00 69.94 99 LEU A O 1
ATOM 784 N N . ILE A 1 100 ? -13.851 1.841 1.049 1.00 67.75 100 ILE A N 1
ATOM 785 C CA . ILE A 1 100 ? -12.870 1.129 1.887 1.00 67.75 100 ILE A CA 1
ATOM 786 C C . ILE A 1 100 ? -12.345 2.036 3.005 1.00 67.75 100 ILE A C 1
ATOM 788 O O . ILE A 1 100 ? -12.250 1.611 4.158 1.00 67.75 100 ILE A O 1
ATOM 792 N N . ASP A 1 101 ? -12.022 3.290 2.690 1.00 66.00 101 ASP A N 1
ATOM 793 C CA . ASP A 1 101 ? -11.532 4.238 3.685 1.00 66.00 101 ASP A CA 1
ATOM 794 C C . ASP A 1 101 ? -12.617 4.580 4.728 1.00 66.00 101 ASP A C 1
ATOM 796 O O . ASP A 1 101 ? -12.323 4.633 5.926 1.00 66.00 101 ASP A O 1
ATOM 800 N N . GLY A 1 102 ? -13.879 4.735 4.309 1.00 70.00 102 GLY A N 1
ATOM 801 C CA . GLY A 1 102 ? -15.017 4.903 5.220 1.00 70.00 102 GLY A CA 1
ATOM 802 C C . GLY A 1 102 ? -15.241 3.687 6.125 1.00 70.00 102 GLY A C 1
ATOM 803 O O . GLY A 1 102 ? -15.487 3.836 7.322 1.00 70.00 102 GLY A O 1
ATOM 804 N N . LEU A 1 103 ? -15.080 2.478 5.584 1.00 70.44 103 LEU A N 1
ATOM 805 C CA . LEU A 1 103 ? -15.190 1.237 6.347 1.00 70.44 103 LEU A CA 1
ATOM 806 C C . LEU A 1 103 ? -14.089 1.117 7.407 1.00 70.44 103 LEU A C 1
ATOM 808 O O . LEU A 1 103 ? -14.361 0.778 8.557 1.00 70.44 103 LEU A O 1
ATOM 812 N N . ASN A 1 104 ? -12.847 1.441 7.036 1.00 65.94 104 ASN A N 1
ATOM 813 C CA . ASN A 1 104 ? -11.719 1.472 7.964 1.00 65.94 104 ASN A CA 1
ATOM 814 C C . ASN A 1 104 ? -11.967 2.450 9.117 1.00 65.94 104 ASN A C 1
ATOM 816 O O . ASN A 1 104 ? -11.679 2.115 10.263 1.00 65.94 104 ASN A O 1
ATOM 820 N N . PHE A 1 105 ? -12.555 3.614 8.833 1.00 70.06 105 PHE A N 1
ATOM 821 C CA . PHE A 1 105 ? -12.913 4.590 9.859 1.00 70.06 105 PHE A CA 1
ATOM 822 C C . PHE A 1 105 ? -13.945 4.050 10.858 1.00 70.06 105 PHE A C 1
ATOM 824 O O . PHE A 1 105 ? -13.731 4.158 12.064 1.00 70.06 105 PHE A O 1
ATOM 831 N N . VAL A 1 106 ? -15.027 3.426 10.376 1.00 69.00 106 VAL A N 1
ATOM 832 C CA . VAL A 1 106 ? -16.061 2.826 11.243 1.00 69.00 106 VAL A CA 1
ATOM 833 C C . VAL A 1 106 ? -15.491 1.683 12.084 1.00 69.00 106 VAL A C 1
ATOM 835 O O . VAL A 1 106 ? -15.810 1.567 13.264 1.00 69.00 106 VAL A O 1
ATOM 838 N N . LEU A 1 107 ? -14.591 0.882 11.511 1.00 66.44 107 LEU A N 1
ATOM 839 C CA . LEU A 1 107 ? -13.889 -0.197 12.212 1.00 66.44 107 LEU A CA 1
ATOM 840 C C . LEU A 1 107 ? -12.813 0.303 13.195 1.00 66.44 107 LEU A C 1
ATOM 842 O O . LEU A 1 107 ? -12.108 -0.511 13.791 1.00 66.44 107 LEU A O 1
ATOM 846 N N . GLY A 1 108 ? -12.632 1.620 13.346 1.00 66.00 108 GLY A N 1
ATOM 847 C CA . GLY A 1 108 ? -11.588 2.201 14.193 1.00 66.00 108 GLY A CA 1
ATOM 848 C C . GLY A 1 108 ? -10.166 1.896 13.707 1.00 66.00 108 GLY A C 1
ATOM 849 O O . GLY A 1 108 ? -9.202 2.059 14.457 1.00 66.00 108 GLY A O 1
ATOM 850 N N . ARG A 1 109 ? -10.014 1.447 12.455 1.00 63.38 109 ARG A N 1
ATOM 851 C CA . ARG A 1 109 ? -8.723 1.214 11.805 1.00 63.38 109 ARG A CA 1
ATOM 852 C C . ARG A 1 109 ? -8.188 2.541 11.275 1.00 63.38 109 ARG A C 1
ATOM 854 O O . ARG A 1 109 ? -8.942 3.411 10.845 1.00 63.38 109 ARG A O 1
ATOM 861 N N . SER A 1 110 ? -6.866 2.712 11.332 1.00 52.09 110 SER A N 1
ATOM 862 C CA . SER A 1 110 ? -6.194 3.935 10.879 1.00 52.09 110 SER A CA 1
ATOM 863 C C . SER A 1 110 ? -6.657 4.318 9.473 1.00 52.09 110 SER A C 1
ATOM 865 O O . SER A 1 110 ? -6.380 3.607 8.510 1.00 52.09 110 SER A O 1
ATOM 867 N N . VAL A 1 111 ? -7.333 5.459 9.353 1.00 51.50 111 VAL A N 1
ATOM 868 C CA . VAL A 1 111 ? -7.845 5.937 8.069 1.00 51.50 111 VAL A CA 1
ATOM 869 C C . VAL A 1 111 ? -6.694 6.400 7.181 1.00 51.50 111 VAL A C 1
ATOM 871 O O . VAL A 1 111 ? -5.767 7.071 7.654 1.00 51.50 111 VAL A O 1
ATOM 874 N N . SER A 1 112 ? -6.761 6.067 5.890 1.00 51.59 112 SER A N 1
ATOM 875 C CA . SER A 1 112 ? -5.815 6.547 4.885 1.00 51.59 112 SER A CA 1
ATOM 876 C C . SER A 1 112 ? -5.679 8.073 4.921 1.00 51.59 112 SER A C 1
ATOM 878 O O . SER A 1 112 ? -6.621 8.812 5.218 1.00 51.59 112 SER A O 1
ATOM 880 N N . SER A 1 113 ? -4.483 8.571 4.590 1.00 51.12 113 SER A N 1
ATOM 881 C CA . SER A 1 113 ? -4.136 10.002 4.652 1.00 51.12 113 SER A CA 1
ATOM 882 C C . SER A 1 113 ? -5.054 10.887 3.791 1.00 51.12 113 SER A C 1
ATOM 884 O O . SER A 1 113 ? -5.173 12.077 4.073 1.00 51.12 113 SER A O 1
ATOM 886 N N . ARG A 1 114 ? -5.749 10.308 2.798 1.00 47.56 114 ARG A N 1
ATOM 887 C CA . ARG A 1 114 ? -6.768 10.977 1.971 1.00 47.56 114 ARG A CA 1
ATOM 888 C C . ARG A 1 114 ? -7.964 11.479 2.786 1.00 47.56 114 ARG A C 1
ATOM 890 O O . ARG A 1 114 ? -8.439 12.582 2.535 1.00 47.56 114 ARG A O 1
ATOM 897 N N . LEU A 1 115 ? -8.379 10.763 3.834 1.00 47.38 115 LEU A N 1
ATOM 898 C CA . LEU A 1 115 ? -9.500 11.192 4.680 1.00 47.38 115 LEU A CA 1
ATOM 899 C C . LEU A 1 115 ? -9.132 12.319 5.659 1.00 47.38 115 LEU A C 1
ATOM 901 O O . LEU A 1 115 ? -10.002 13.054 6.120 1.00 47.38 115 LEU A O 1
ATOM 905 N N . LYS A 1 116 ? -7.834 12.520 5.932 1.00 49.16 116 LYS A N 1
ATOM 906 C CA . LYS A 1 116 ? -7.357 13.655 6.742 1.00 49.16 116 LYS A CA 1
ATOM 907 C C . LYS A 1 116 ? -7.501 15.001 6.021 1.00 49.16 116 LYS A C 1
ATOM 909 O O . LYS A 1 116 ? -7.484 16.032 6.689 1.00 49.16 116 LYS A O 1
ATOM 914 N N . LEU A 1 117 ? -7.645 15.008 4.691 1.00 47.03 117 LEU A N 1
ATOM 915 C CA . LEU A 1 117 ? -7.836 16.233 3.905 1.00 47.03 117 LEU A CA 1
ATOM 916 C C . LEU A 1 117 ? -9.291 16.716 3.877 1.00 47.03 117 LEU A C 1
ATOM 918 O O . LEU A 1 117 ? -9.521 17.920 3.858 1.00 47.03 117 LEU A O 1
ATOM 922 N N . ILE A 1 118 ? -10.269 15.813 3.968 1.00 50.56 118 ILE A N 1
ATOM 923 C CA . ILE A 1 118 ? -11.702 16.161 3.893 1.00 50.56 118 ILE A CA 1
ATOM 924 C C . ILE A 1 118 ? -12.206 16.858 5.172 1.00 50.56 118 ILE A C 1
ATOM 926 O O . ILE A 1 118 ? -13.254 17.494 5.170 1.00 50.56 118 ILE A O 1
ATOM 930 N N . GLY A 1 119 ? -11.442 16.778 6.268 1.00 44.00 119 GLY A N 1
ATOM 931 C CA . GLY A 1 119 ? -11.739 17.453 7.536 1.00 44.00 119 GLY A CA 1
ATOM 932 C C . GLY A 1 119 ? -11.120 18.847 7.695 1.00 44.00 119 GLY A C 1
ATOM 933 O O . GLY A 1 119 ? -11.304 19.459 8.746 1.00 44.00 119 GLY A O 1
ATOM 934 N N . LYS A 1 120 ? -10.362 19.349 6.707 1.00 46.84 120 LYS A N 1
ATOM 935 C CA . LYS A 1 120 ? -9.716 20.672 6.799 1.00 46.84 120 LYS A CA 1
ATOM 936 C C . LYS A 1 120 ? -10.461 21.805 6.094 1.00 46.84 120 LYS A C 1
ATOM 938 O O . LYS A 1 120 ? -10.112 22.956 6.335 1.00 46.84 120 LYS A O 1
ATOM 943 N N . ASP A 1 121 ? -11.522 21.519 5.344 1.00 48.34 121 ASP A N 1
ATOM 944 C CA . ASP A 1 121 ? -12.306 22.539 4.631 1.00 48.34 121 ASP A CA 1
ATOM 945 C C . ASP A 1 121 ? -13.551 22.993 5.419 1.00 48.34 121 ASP A C 1
ATOM 947 O O . ASP A 1 121 ? -14.689 22.969 4.953 1.00 48.34 121 ASP A O 1
ATOM 951 N N . LYS A 1 122 ? -13.348 23.345 6.697 1.00 49.91 122 LYS A N 1
ATOM 952 C CA . LYS A 1 122 ? -14.348 24.079 7.490 1.00 49.91 122 LYS A CA 1
ATOM 953 C C . LYS A 1 122 ? -13.714 24.833 8.659 1.00 49.91 122 LYS A C 1
ATOM 955 O O . LYS A 1 122 ? -13.891 24.484 9.823 1.00 49.91 122 LYS A O 1
ATOM 960 N N . ARG A 1 123 ? -12.966 25.885 8.336 1.00 37.16 123 ARG A N 1
ATOM 961 C CA . ARG A 1 123 ? -12.746 27.069 9.187 1.00 37.16 123 ARG A CA 1
ATOM 962 C C . ARG A 1 123 ? -12.706 28.255 8.220 1.00 37.16 123 ARG A C 1
ATOM 964 O O . ARG A 1 123 ? -11.832 28.269 7.363 1.00 37.16 123 ARG A O 1
ATOM 971 N N . ILE A 1 124 ? -13.823 28.972 8.045 1.00 42.41 124 ILE A N 1
ATOM 972 C CA . ILE A 1 124 ? -14.122 30.257 8.723 1.00 42.41 124 ILE A CA 1
ATOM 973 C C . ILE A 1 124 ? -12.855 31.073 8.962 1.00 42.41 124 ILE A C 1
ATOM 975 O O . ILE A 1 124 ? -12.019 30.600 9.766 1.00 42.41 124 ILE A O 1
#

Radius of gyration: 17.97 Å; chains: 1; bounding box: 49×43×32 Å

Secondary structure (DSSP, 8-state):
----HHHHHHHHTS-HHHHHHHHTTSSPPPHHHHHHHHHHTT--HHHHTTS-SS--PPSSS-HHHHHHHHHHH-HHHHHHHHHHHTTGGGS-HHHHHHHHHHHHHHTT----TTHHHHTSS---

Sequence (124 aa):
MGLSQTQLGEILGTTQNTVWRWENDRITPDDDTKLKLAQILNVSVAYLMGENDSLTPKGENSIDKMLSELSQIDPDLVARFRSTGENWSRFSDEEKVALIDGLNFVLGRSVSSRLKLIGKDKRI

pLDDT: mean 70.09, std 15.82, range 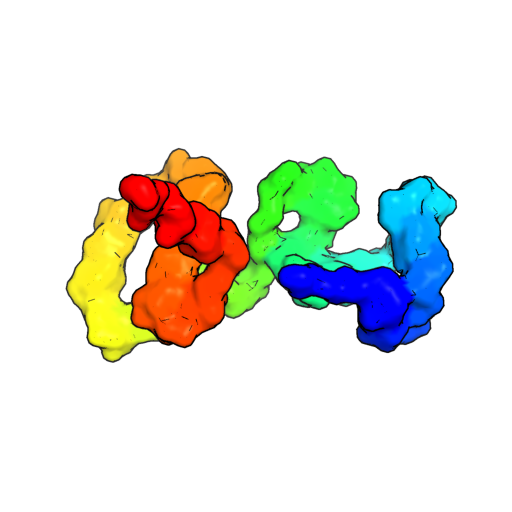[37.16, 94.5]

Foldseek 3Di:
DDDQLQRLQVVLVHHSVVSVCCVVVNDPDDPVSLVVVCVRVQADSCVVVVVDVARPGDDDLPVVVLLVVVCVVDVVVSVVVVVVCVCVVVDDSVRVLVVSQVSCVVVVHDHPPVVVVVVPPDDD